Protein AF-A0A0A9XYG2-F1 (afdb_monomer_lite)

pLDDT: mean 78.9, std 15.46, range [46.84, 95.5]

Secondary structure (DSSP, 8-state):
---TTTTT--HHHHHT-HHHHT--GGGGS-GGGSPPP---TT--------------------HHHHHHTT---HHHHHHHHHHHHHHHHHHH-SSS---S-----

Sequence (105 aa):
AGDCGSRGLTPNELLNHSLWWKGPPWLLDSVDLWPDSPVNDHVDLPEIKSSVISFLERADVSIFLQWMSRVSSYLKLLRYVAWIKRLIQNRRNKQNKVTGQLTSK

Foldseek 3Di:
DQCPVVVDDDPVRCVVDCCNVVNDPCVVPDPVSDPDDPPPVPPPPPPPPPPPVVPPPPPVQPPVNVVLVVDPDPVVSVQVVVVVVLVVVCVVPVPDRDDDDDDDD

Radius of gyration: 28.53 Å; chains: 1; bounding box: 52×33×74 Å

Structure (mmCIF, N/CA/C/O backbone):
data_AF-A0A0A9XYG2-F1
#
_entry.id   AF-A0A0A9XYG2-F1
#
loop_
_atom_site.group_PDB
_atom_site.id
_atom_site.type_symbol
_atom_site.label_atom_id
_atom_site.label_alt_id
_atom_site.label_comp_id
_atom_site.label_asym_id
_atom_site.label_entity_id
_atom_site.label_seq_id
_atom_site.pdbx_PDB_ins_code
_atom_site.Cartn_x
_atom_site.Cartn_y
_atom_site.Cartn_z
_atom_site.occupancy
_atom_site.B_iso_or_equiv
_atom_site.auth_seq_id
_atom_site.auth_comp_id
_atom_site.auth_asym_id
_atom_site.auth_atom_id
_atom_site.pdbx_PDB_model_num
ATOM 1 N N . ALA A 1 1 ? 19.516 0.624 -33.757 1.00 56.94 1 ALA A N 1
ATOM 2 C CA . ALA A 1 1 ? 19.801 2.059 -33.553 1.00 56.94 1 ALA A CA 1
ATOM 3 C C . ALA A 1 1 ? 18.482 2.814 -33.408 1.00 56.94 1 ALA A C 1
ATOM 5 O O . ALA A 1 1 ? 17.801 3.021 -34.399 1.00 56.94 1 ALA A O 1
ATOM 6 N N . GLY A 1 2 ? 18.108 3.152 -32.173 1.00 60.06 2 GLY A N 1
ATOM 7 C CA . GLY A 1 2 ? 16.927 3.957 -31.822 1.00 60.06 2 GLY A CA 1
ATOM 8 C C . GLY A 1 2 ? 17.206 4.843 -30.603 1.00 60.06 2 GLY A C 1
ATOM 9 O O . GLY A 1 2 ? 16.301 5.240 -29.893 1.00 60.06 2 GLY A O 1
ATOM 10 N N . ASP A 1 3 ? 18.480 5.118 -30.327 1.00 66.00 3 ASP A N 1
ATOM 11 C CA . ASP A 1 3 ? 18.943 5.698 -29.060 1.00 66.00 3 ASP A CA 1
ATOM 12 C C . ASP A 1 3 ? 18.990 7.239 -29.078 1.00 66.00 3 ASP A C 1
ATOM 14 O O . ASP A 1 3 ? 19.431 7.897 -28.148 1.00 66.00 3 ASP A O 1
ATOM 18 N N . CYS A 1 4 ? 18.562 7.860 -30.173 1.00 70.94 4 CYS A N 1
ATOM 19 C CA . CYS A 1 4 ? 18.609 9.313 -30.307 1.00 70.94 4 CYS A CA 1
ATOM 20 C C . CYS A 1 4 ? 17.536 10.006 -29.447 1.00 70.94 4 CYS A C 1
ATOM 22 O O . CYS A 1 4 ? 17.830 11.010 -28.806 1.00 70.94 4 CYS A O 1
ATOM 24 N N . GLY A 1 5 ? 16.329 9.438 -29.337 1.00 67.75 5 GLY A N 1
ATOM 25 C CA . GLY A 1 5 ? 15.286 9.968 -28.448 1.00 67.75 5 GLY A CA 1
ATOM 26 C C . GLY A 1 5 ? 15.654 9.874 -26.960 1.00 67.75 5 GLY A C 1
ATOM 27 O O . GLY A 1 5 ? 15.439 10.819 -26.207 1.00 67.75 5 GLY A O 1
ATOM 28 N N . SER A 1 6 ? 16.279 8.771 -26.539 1.00 70.94 6 SER A N 1
ATOM 29 C CA . SER A 1 6 ? 16.764 8.559 -25.164 1.00 70.94 6 SER A CA 1
ATOM 30 C C . SER A 1 6 ? 17.977 9.416 -24.800 1.00 70.94 6 SER A C 1
ATOM 32 O O . SER A 1 6 ? 18.211 9.666 -23.620 1.00 70.94 6 SER A O 1
ATOM 34 N N . ARG A 1 7 ? 18.735 9.904 -25.788 1.00 76.75 7 ARG A N 1
ATOM 35 C CA . ARG A 1 7 ? 19.942 10.724 -25.585 1.00 76.75 7 ARG A CA 1
ATOM 36 C C . ARG A 1 7 ? 19.695 12.234 -25.586 1.00 76.75 7 ARG A C 1
ATOM 38 O O . ARG A 1 7 ? 20.651 13.000 -25.650 1.00 76.75 7 ARG A O 1
ATOM 45 N N . GLY A 1 8 ? 18.439 12.662 -25.451 1.00 79.31 8 GLY A N 1
ATOM 46 C CA . GLY A 1 8 ? 18.108 14.058 -25.156 1.00 79.31 8 GLY A CA 1
ATOM 47 C C . GLY A 1 8 ? 17.803 14.932 -26.369 1.00 79.31 8 GLY A C 1
ATOM 48 O O . GLY A 1 8 ? 17.995 16.142 -26.291 1.00 79.31 8 GLY A O 1
ATOM 49 N N . LEU A 1 9 ? 17.305 14.355 -27.468 1.00 84.12 9 LEU A N 1
ATOM 50 C CA . LEU A 1 9 ? 16.720 15.164 -28.539 1.00 84.12 9 LEU A CA 1
ATOM 51 C C . LEU A 1 9 ? 15.531 15.971 -28.012 1.00 84.12 9 LEU A C 1
ATOM 53 O O . LEU A 1 9 ? 14.634 15.433 -27.355 1.00 84.12 9 LEU A O 1
ATOM 57 N N . THR A 1 10 ? 15.494 17.261 -28.341 1.00 85.62 10 THR A N 1
ATOM 58 C CA . THR A 1 10 ? 14.316 18.083 -28.060 1.00 85.62 10 THR A CA 1
ATOM 59 C C . THR A 1 10 ? 13.141 17.648 -28.946 1.00 85.62 10 THR A C 1
ATOM 61 O O . THR A 1 10 ? 13.353 17.086 -30.026 1.00 85.62 10 THR A O 1
ATOM 64 N N . PRO A 1 11 ? 11.881 17.932 -28.559 1.00 81.88 11 PRO A N 1
ATOM 65 C CA . PRO A 1 11 ? 10.720 17.547 -29.363 1.00 81.88 11 PRO A CA 1
ATOM 66 C C . PRO A 1 11 ? 10.789 18.050 -30.809 1.00 81.88 11 PRO A C 1
ATOM 68 O O . PRO A 1 11 ? 10.398 17.341 -31.732 1.00 81.88 11 PRO A O 1
ATOM 71 N N . ASN A 1 12 ? 11.328 19.254 -31.016 1.00 86.25 12 ASN A N 1
ATOM 72 C CA . ASN A 1 12 ? 11.404 19.866 -32.339 1.00 86.25 12 ASN A CA 1
ATOM 73 C C . ASN A 1 12 ? 12.480 19.216 -33.229 1.00 86.25 12 ASN A C 1
ATOM 75 O O . ASN A 1 12 ? 12.300 19.085 -34.438 1.00 86.25 12 ASN A O 1
ATOM 79 N N . GLU A 1 13 ? 13.586 18.767 -32.633 1.00 86.12 13 GLU A N 1
ATOM 80 C CA . GLU A 1 13 ? 14.629 18.013 -33.337 1.00 86.12 13 GLU A CA 1
ATOM 81 C C . GLU A 1 13 ? 14.163 16.590 -33.651 1.00 86.12 13 GLU A C 1
ATOM 83 O O . GLU A 1 13 ? 14.417 16.085 -34.744 1.00 86.12 13 GLU A O 1
ATOM 88 N N . LEU A 1 14 ? 13.415 15.969 -32.733 1.00 85.88 14 LEU A N 1
ATOM 89 C CA . LEU A 1 14 ? 12.873 14.625 -32.909 1.00 85.88 14 LEU A CA 1
ATOM 90 C C . LEU A 1 14 ? 11.911 14.541 -34.099 1.00 85.88 14 LEU A C 1
ATOM 92 O O . LEU A 1 14 ? 11.960 13.572 -34.854 1.00 85.88 14 LEU A O 1
ATOM 96 N N . LEU A 1 15 ? 11.066 15.558 -34.307 1.00 86.12 15 LEU A N 1
ATOM 97 C CA . LEU A 1 15 ? 10.132 15.607 -35.441 1.00 86.12 15 LEU A CA 1
ATOM 98 C C . LEU A 1 15 ? 10.843 15.459 -36.792 1.00 86.12 15 LEU A C 1
ATOM 100 O O . LEU A 1 15 ? 10.325 14.799 -37.688 1.00 86.12 15 LEU A O 1
ATOM 104 N N . ASN A 1 16 ? 12.050 16.012 -36.914 1.00 85.31 16 ASN A N 1
ATOM 105 C CA . ASN A 1 16 ? 12.835 15.978 -38.147 1.00 85.31 16 ASN A CA 1
ATOM 106 C C . ASN A 1 16 ? 13.897 14.862 -38.161 1.00 85.31 16 ASN A C 1
ATOM 108 O O . ASN A 1 16 ? 14.665 14.753 -39.118 1.00 85.31 16 ASN A O 1
ATOM 112 N N . HIS A 1 17 ? 13.954 14.014 -37.128 1.00 86.44 17 HIS A N 1
ATOM 113 C CA . HIS A 1 17 ? 15.015 13.022 -36.982 1.00 86.44 17 HIS A CA 1
ATOM 114 C C . HIS A 1 17 ? 14.713 11.736 -37.764 1.00 86.44 17 HIS A C 1
ATOM 116 O O . HIS A 1 17 ? 14.042 10.818 -37.285 1.00 86.44 17 HIS A O 1
ATOM 122 N N . SER A 1 18 ? 15.243 11.642 -38.985 1.00 83.62 18 SER A N 1
ATOM 123 C CA . SER A 1 18 ? 14.994 10.518 -39.899 1.00 83.62 18 SER A CA 1
ATOM 124 C C . SER A 1 18 ? 15.364 9.158 -39.305 1.00 83.62 18 SER A C 1
ATOM 126 O O . SER A 1 18 ? 14.592 8.221 -39.450 1.00 83.62 18 SER A O 1
ATOM 128 N N . LEU A 1 19 ? 16.480 9.049 -38.579 1.00 84.31 19 LEU A N 1
ATOM 129 C CA . LEU A 1 19 ? 16.914 7.789 -37.964 1.00 84.31 19 LEU A CA 1
ATOM 130 C C . LEU A 1 19 ? 15.925 7.277 -36.902 1.00 84.31 19 LEU A C 1
ATOM 132 O O . LEU A 1 19 ? 15.844 6.076 -36.678 1.00 84.31 19 LEU A O 1
ATOM 136 N N . TRP A 1 20 ? 15.177 8.172 -36.247 1.00 84.94 20 TRP A N 1
ATOM 137 C CA . TRP A 1 20 ? 14.169 7.785 -35.255 1.00 84.94 20 TRP A CA 1
ATOM 138 C C . TRP A 1 20 ? 12.909 7.240 -35.936 1.00 84.94 20 TRP A C 1
ATOM 140 O O . TRP A 1 20 ? 12.395 6.197 -35.547 1.00 84.94 20 TRP A O 1
ATOM 150 N N . TRP A 1 21 ? 12.442 7.920 -36.987 1.00 85.56 21 TRP A N 1
ATOM 151 C CA . TRP A 1 21 ? 11.194 7.566 -37.672 1.00 85.56 21 TRP A CA 1
ATOM 152 C C . TRP A 1 21 ? 11.344 6.485 -38.743 1.00 85.56 21 TRP A C 1
ATOM 154 O O . TRP A 1 21 ? 10.432 5.692 -38.946 1.00 85.56 21 TRP A O 1
ATOM 164 N N . LYS A 1 22 ? 12.471 6.474 -39.456 1.00 84.75 22 LYS A N 1
ATOM 165 C CA . LYS A 1 22 ? 12.752 5.567 -40.580 1.00 84.75 22 LYS A CA 1
ATOM 166 C C . LYS A 1 22 ? 13.765 4.480 -40.230 1.00 84.75 22 LYS A C 1
ATOM 168 O O . LYS A 1 22 ? 13.940 3.554 -41.013 1.00 84.75 22 LYS A O 1
ATOM 173 N N . GLY A 1 23 ? 14.419 4.581 -39.074 1.00 83.88 23 GLY A N 1
ATOM 174 C CA . GLY A 1 23 ? 15.511 3.685 -38.717 1.00 83.88 23 GLY A CA 1
ATOM 175 C C . GLY A 1 23 ? 16.779 3.937 -39.545 1.00 83.88 23 GLY A C 1
ATOM 176 O O . GLY A 1 23 ? 16.858 4.896 -40.321 1.00 83.88 23 GLY A O 1
ATOM 177 N N . PRO A 1 24 ? 17.817 3.109 -39.348 1.00 84.38 24 PRO A N 1
ATOM 178 C CA . PRO A 1 24 ? 19.029 3.170 -40.152 1.00 84.38 24 PRO A CA 1
ATOM 179 C C . PRO A 1 24 ? 18.765 2.704 -41.596 1.00 84.38 24 PRO A C 1
ATOM 181 O O . PRO A 1 24 ? 17.965 1.790 -41.787 1.00 84.38 24 PRO A O 1
ATOM 184 N N . PRO A 1 25 ? 19.452 3.275 -42.60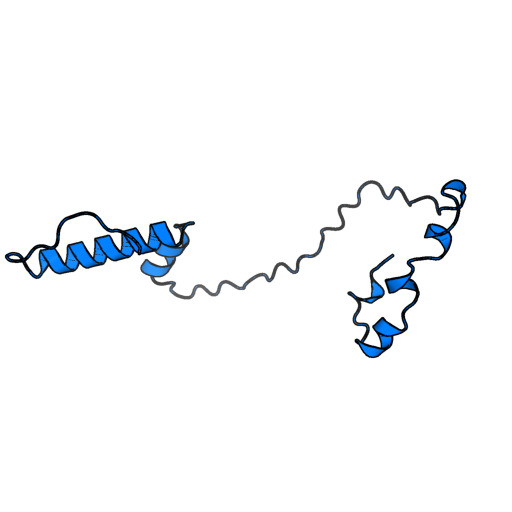7 1.00 83.06 25 PRO A N 1
ATOM 185 C CA . PRO A 1 25 ? 19.191 2.979 -44.019 1.00 83.06 25 PRO A CA 1
ATOM 186 C C . PRO A 1 25 ? 19.232 1.488 -44.373 1.00 83.06 25 PRO A C 1
ATOM 188 O O . PRO A 1 25 ? 18.340 1.017 -45.065 1.00 83.06 25 PRO A O 1
ATOM 191 N N . TRP A 1 26 ? 20.187 0.740 -43.808 1.00 85.50 26 TRP A N 1
ATOM 192 C CA . TRP A 1 26 ? 20.345 -0.697 -44.061 1.00 85.50 26 TRP A CA 1
ATOM 193 C C . TRP A 1 26 ? 19.127 -1.534 -43.652 1.00 85.50 26 TRP A C 1
ATOM 195 O O . TRP A 1 26 ? 18.940 -2.626 -44.170 1.00 85.50 26 TRP A O 1
ATOM 205 N N . LEU A 1 27 ? 18.274 -1.038 -42.747 1.00 82.62 27 LEU A N 1
ATOM 206 C CA . LEU A 1 27 ? 17.059 -1.750 -42.339 1.00 82.62 27 LEU A CA 1
ATOM 207 C C . LEU A 1 27 ? 16.011 -1.785 -43.463 1.00 82.62 27 LEU A C 1
ATOM 209 O O . LEU A 1 27 ? 15.126 -2.636 -43.454 1.00 82.62 27 LEU A O 1
ATOM 213 N N . LEU A 1 28 ? 16.098 -0.845 -44.408 1.00 83.56 28 LEU A N 1
ATOM 214 C CA . LEU A 1 28 ? 15.233 -0.773 -45.584 1.00 83.56 28 LEU A CA 1
ATOM 215 C C . LEU A 1 28 ? 15.776 -1.603 -46.757 1.00 83.56 28 LEU A C 1
ATOM 217 O O . LEU A 1 28 ? 15.039 -1.844 -47.712 1.00 83.56 28 LEU A O 1
ATOM 221 N N . ASP A 1 29 ? 17.036 -2.035 -46.680 1.00 85.75 29 ASP A N 1
ATOM 222 C CA . ASP A 1 29 ? 17.694 -2.861 -47.687 1.00 85.75 29 ASP A CA 1
ATOM 223 C C . ASP A 1 29 ? 17.445 -4.360 -47.433 1.00 85.75 29 ASP A C 1
ATOM 225 O O . ASP A 1 29 ? 16.953 -4.774 -46.376 1.00 85.75 29 ASP A O 1
ATOM 229 N N . SER A 1 30 ? 17.779 -5.200 -48.419 1.00 86.69 30 SER A N 1
ATOM 230 C CA . SER A 1 30 ? 17.697 -6.659 -48.283 1.00 86.69 30 SER A CA 1
ATOM 231 C C . SER A 1 30 ? 18.514 -7.150 -47.088 1.00 86.69 30 SER A C 1
ATOM 233 O O . SER A 1 30 ? 19.596 -6.629 -46.829 1.00 86.69 30 SER A O 1
ATOM 235 N N . VAL A 1 31 ? 18.041 -8.202 -46.415 1.00 84.00 31 VAL A N 1
ATOM 236 C CA . VAL A 1 31 ? 18.697 -8.784 -45.226 1.00 84.00 31 VAL A CA 1
ATOM 237 C C . VAL A 1 31 ? 20.162 -9.158 -45.488 1.00 84.00 31 VAL A C 1
ATOM 239 O O . VAL A 1 31 ? 20.991 -9.023 -44.598 1.00 84.00 31 VAL A O 1
ATOM 242 N N . ASP A 1 32 ? 20.507 -9.526 -46.722 1.00 84.81 32 ASP A N 1
ATOM 243 C CA . ASP A 1 32 ? 21.883 -9.849 -47.132 1.00 84.81 32 ASP A CA 1
ATOM 244 C C . ASP A 1 32 ? 22.850 -8.649 -47.091 1.00 84.81 32 ASP A C 1
ATOM 246 O O . ASP A 1 32 ? 24.065 -8.824 -47.109 1.00 84.81 32 ASP A O 1
ATOM 250 N N . LEU A 1 33 ? 22.318 -7.423 -47.062 1.00 83.81 33 LEU A N 1
ATOM 251 C CA . LEU A 1 33 ? 23.075 -6.171 -46.950 1.00 83.81 33 LEU A CA 1
ATOM 252 C C . LEU A 1 33 ? 23.096 -5.637 -45.516 1.00 83.81 33 LEU A C 1
ATOM 254 O O . LEU A 1 33 ? 23.636 -4.556 -45.263 1.00 83.81 33 LEU A O 1
ATOM 258 N N . TRP A 1 34 ? 22.482 -6.353 -44.573 1.00 88.38 34 TRP A N 1
ATOM 259 C CA . TRP A 1 34 ? 22.505 -5.935 -43.185 1.00 88.38 34 TRP A CA 1
ATOM 260 C C . TRP A 1 34 ? 23.925 -6.074 -42.642 1.00 88.38 34 TRP A C 1
ATOM 262 O O . TRP A 1 34 ? 24.624 -7.033 -42.969 1.00 88.38 34 TRP A O 1
ATOM 272 N N . PRO A 1 35 ? 24.375 -5.121 -41.813 1.00 82.56 35 PRO A N 1
ATOM 273 C CA . PRO A 1 35 ? 25.656 -5.268 -41.153 1.00 82.56 35 PRO A CA 1
ATOM 274 C C . PRO A 1 35 ? 25.621 -6.527 -40.286 1.00 82.56 35 PRO A C 1
ATOM 276 O O . PRO A 1 35 ? 24.646 -6.747 -39.561 1.00 82.56 35 PRO A O 1
ATOM 279 N N . ASP A 1 36 ? 26.696 -7.315 -40.329 1.00 78.94 36 ASP A N 1
ATOM 280 C CA . ASP A 1 36 ? 26.890 -8.407 -39.384 1.00 78.94 36 ASP A CA 1
ATOM 281 C C . ASP A 1 36 ? 26.728 -7.838 -37.977 1.00 78.94 36 ASP A C 1
ATOM 283 O O . ASP A 1 36 ? 27.436 -6.903 -37.578 1.00 78.94 36 ASP A O 1
ATOM 287 N N . SER A 1 37 ? 25.757 -8.360 -37.222 1.00 68.12 37 SER A N 1
ATOM 288 C CA . SER A 1 37 ? 25.674 -8.015 -35.810 1.00 68.12 37 SER A CA 1
ATOM 289 C C . SER A 1 37 ? 27.022 -8.393 -35.216 1.00 68.12 37 SER A C 1
ATOM 291 O O . SER A 1 37 ? 27.430 -9.545 -35.391 1.00 68.12 37 SER A O 1
ATOM 293 N N . PRO A 1 38 ? 27.717 -7.498 -34.492 1.00 61.38 38 PRO A N 1
ATOM 294 C CA . PRO A 1 38 ? 28.749 -7.982 -33.610 1.00 61.38 38 PRO A CA 1
ATOM 295 C C . PRO A 1 38 ? 28.020 -8.945 -32.678 1.00 61.38 38 PRO A C 1
ATOM 297 O O . PRO A 1 38 ? 27.186 -8.536 -31.866 1.00 61.38 38 PRO A O 1
ATOM 300 N N . VAL A 1 39 ? 28.255 -10.243 -32.856 1.00 52.91 39 VAL A N 1
ATOM 301 C CA . VAL A 1 39 ? 28.000 -11.239 -31.825 1.00 52.91 39 VAL A CA 1
ATOM 302 C C . VAL A 1 39 ? 29.025 -10.903 -30.755 1.00 52.91 39 VAL A C 1
ATOM 304 O O . VAL A 1 39 ? 30.095 -11.487 -30.664 1.00 52.91 39 VAL A O 1
ATOM 307 N N . ASN A 1 40 ? 28.758 -9.821 -30.033 1.00 53.19 40 ASN A N 1
ATOM 308 C CA . ASN A 1 40 ? 29.437 -9.531 -28.803 1.00 53.19 40 ASN A CA 1
ATOM 309 C C . ASN A 1 40 ? 28.813 -10.544 -27.856 1.00 53.19 40 ASN A C 1
ATOM 311 O O . ASN A 1 40 ? 27.691 -10.313 -27.402 1.00 53.19 40 ASN A O 1
ATOM 315 N N . ASP A 1 41 ? 29.468 -11.707 -27.730 1.00 49.22 41 ASP A N 1
ATOM 316 C CA . ASP A 1 41 ? 29.174 -12.764 -26.761 1.00 49.22 41 ASP A CA 1
ATOM 317 C C . ASP A 1 41 ? 28.550 -12.123 -25.547 1.00 49.22 41 ASP A C 1
ATOM 319 O O . ASP A 1 41 ? 29.287 -11.428 -24.857 1.00 49.22 41 ASP A O 1
ATOM 323 N N . HIS A 1 42 ? 27.224 -12.261 -25.396 1.00 53.91 42 HIS A N 1
ATOM 324 C CA . HIS A 1 42 ? 26.385 -11.619 -24.386 1.00 53.91 42 HIS A CA 1
ATOM 325 C C . HIS A 1 42 ? 27.207 -10.861 -23.346 1.00 53.91 42 HIS A C 1
ATOM 327 O O . HIS A 1 42 ? 27.423 -11.341 -22.233 1.00 53.91 42 HIS A O 1
ATOM 333 N N . VAL A 1 43 ? 27.716 -9.677 -23.714 1.00 53.19 43 VAL A N 1
ATOM 334 C CA . VAL A 1 43 ? 28.171 -8.757 -22.696 1.00 53.19 43 VAL A CA 1
ATOM 335 C C . VAL A 1 43 ? 26.832 -8.330 -22.175 1.00 53.19 43 VAL A C 1
ATOM 337 O O . VAL A 1 43 ? 26.155 -7.510 -22.800 1.00 53.19 43 VAL A O 1
ATOM 340 N N . ASP A 1 44 ? 26.412 -9.010 -21.110 1.00 55.00 44 ASP A N 1
ATOM 341 C CA . ASP A 1 44 ? 25.428 -8.546 -20.163 1.00 55.00 44 ASP A CA 1
ATOM 342 C C . ASP A 1 44 ? 25.946 -7.181 -19.723 1.00 55.00 44 ASP A C 1
ATOM 344 O O . ASP A 1 44 ? 26.573 -7.026 -18.681 1.00 55.00 44 ASP A O 1
ATOM 348 N N . LEU A 1 45 ? 25.775 -6.183 -20.592 1.00 57.78 45 LEU A N 1
ATOM 349 C CA . LEU A 1 45 ? 25.786 -4.791 -20.250 1.00 57.78 45 LEU A CA 1
ATOM 350 C C . LEU A 1 45 ? 24.689 -4.770 -19.207 1.00 57.78 45 LEU A C 1
ATOM 352 O O . LEU A 1 45 ? 23.528 -4.983 -19.579 1.00 57.78 45 LEU A O 1
ATOM 356 N N . PR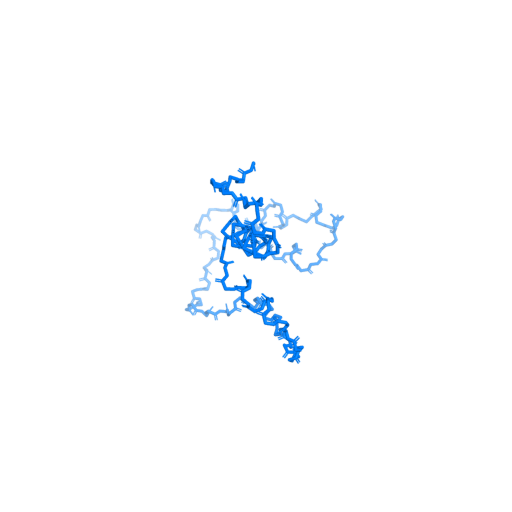O A 1 46 ? 25.029 -4.632 -17.912 1.00 58.25 46 PRO A N 1
ATOM 357 C CA . PRO A 1 46 ? 23.988 -4.458 -16.938 1.00 58.25 46 PRO A CA 1
ATOM 358 C C . PRO A 1 46 ? 23.267 -3.228 -17.454 1.00 58.25 46 PRO A C 1
ATOM 360 O O . PRO A 1 46 ? 23.875 -2.166 -17.600 1.00 58.25 46 PRO A O 1
ATOM 363 N N . GLU A 1 47 ? 22.011 -3.395 -17.858 1.00 54.38 47 GLU A N 1
ATOM 364 C CA . GLU A 1 47 ? 21.122 -2.273 -18.048 1.00 54.38 47 GLU A CA 1
ATOM 365 C C . GLU A 1 47 ? 21.266 -1.522 -16.729 1.00 54.38 47 GLU A C 1
ATOM 367 O O . GLU A 1 47 ? 20.827 -2.019 -15.686 1.00 54.38 47 GLU A O 1
ATOM 372 N N . ILE A 1 48 ? 22.022 -0.415 -16.731 1.00 56.81 48 ILE A N 1
ATOM 373 C CA . ILE A 1 48 ? 22.177 0.433 -15.561 1.00 56.81 48 ILE A CA 1
ATOM 374 C C . ILE A 1 48 ? 20.818 1.110 -15.457 1.00 56.81 48 ILE A C 1
ATOM 376 O O . ILE A 1 48 ? 20.637 2.283 -15.765 1.00 56.81 48 ILE A O 1
ATOM 380 N N . LYS A 1 49 ? 19.823 0.342 -15.007 1.00 53.94 49 LYS A N 1
ATOM 381 C CA . LYS A 1 49 ? 18.823 0.848 -14.099 1.00 53.94 49 LYS A CA 1
ATOM 382 C C . LYS A 1 49 ? 19.685 1.539 -13.077 1.00 53.94 49 LYS A C 1
ATOM 384 O O . LYS A 1 49 ? 20.503 0.878 -12.435 1.00 53.94 49 LYS A O 1
ATOM 389 N N . SER A 1 50 ? 19.602 2.863 -13.018 1.00 48.69 50 SER A N 1
ATOM 390 C CA . SER A 1 50 ? 20.082 3.561 -11.850 1.00 48.69 50 SER A CA 1
ATOM 391 C C . SER A 1 50 ? 19.427 2.820 -10.697 1.00 48.69 50 SER A C 1
ATOM 393 O O . SER A 1 50 ? 18.225 2.924 -10.449 1.00 48.69 50 SER A O 1
ATOM 395 N N . SER A 1 51 ? 20.200 1.964 -10.033 1.00 50.19 51 SER A N 1
ATOM 396 C CA . SER A 1 51 ? 19.915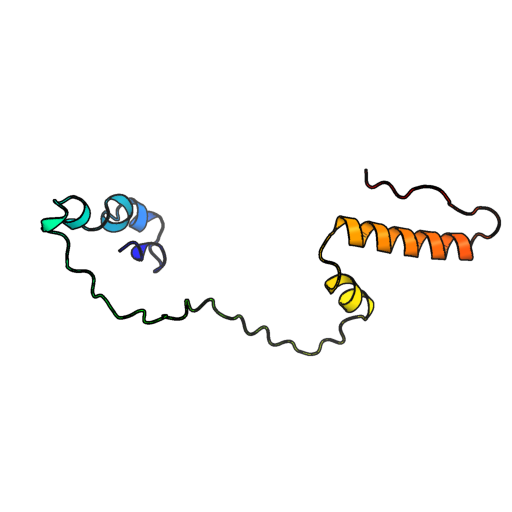 1.653 -8.666 1.00 50.19 51 SER A CA 1
ATOM 397 C C . SER A 1 51 ? 20.049 3.028 -8.051 1.00 50.19 51 SER A C 1
ATOM 399 O O . SER A 1 51 ? 21.137 3.538 -7.794 1.00 50.19 51 SER A O 1
ATOM 401 N N . VAL A 1 52 ? 18.913 3.711 -7.936 1.00 47.50 52 VAL A N 1
ATOM 402 C CA . VAL A 1 52 ? 18.746 4.682 -6.887 1.00 47.50 52 VAL A CA 1
ATOM 403 C C . VAL A 1 52 ? 19.041 3.832 -5.668 1.00 47.50 52 VAL A C 1
ATOM 405 O O . VAL A 1 52 ? 18.205 3.057 -5.203 1.00 47.50 52 VAL A O 1
ATOM 408 N N . ILE A 1 53 ? 20.308 3.849 -5.257 1.00 49.44 53 ILE A N 1
ATOM 409 C CA . ILE A 1 53 ? 20.729 3.401 -3.954 1.00 49.44 53 ILE A CA 1
ATOM 410 C C . ILE A 1 53 ? 20.049 4.435 -3.080 1.00 49.44 53 ILE A C 1
ATOM 412 O O . ILE A 1 53 ? 20.590 5.503 -2.805 1.00 49.44 53 ILE A O 1
ATOM 416 N N . SER A 1 54 ? 18.778 4.173 -2.780 1.00 52.72 54 SER A N 1
ATOM 417 C CA . SER A 1 54 ? 18.030 4.892 -1.782 1.00 52.72 54 SER A CA 1
ATOM 418 C C . SER A 1 54 ? 18.874 4.719 -0.543 1.00 52.72 54 SER A C 1
ATOM 420 O O . SER A 1 54 ? 18.955 3.618 0.006 1.00 52.72 54 SER A O 1
ATOM 422 N N . PHE A 1 55 ? 19.596 5.771 -0.175 1.00 46.84 55 PHE A N 1
ATOM 423 C CA . PHE A 1 55 ? 20.265 5.829 1.101 1.00 46.84 55 PHE A CA 1
ATOM 424 C C . PHE A 1 55 ? 19.132 5.732 2.117 1.00 46.84 55 PHE A C 1
ATOM 426 O O . PHE A 1 55 ? 18.414 6.700 2.360 1.00 46.84 55 PHE A O 1
ATOM 433 N N . LEU A 1 56 ? 18.873 4.516 2.602 1.00 55.16 56 LEU A N 1
ATOM 434 C CA . LEU A 1 56 ? 17.939 4.297 3.684 1.00 55.16 56 LEU A CA 1
ATOM 435 C C . LEU A 1 56 ? 18.671 4.802 4.919 1.00 55.16 56 LEU A C 1
ATOM 437 O O . LEU A 1 56 ? 19.278 4.037 5.668 1.00 55.16 56 LEU A O 1
ATOM 441 N N . GLU A 1 57 ? 18.650 6.119 5.104 1.00 56.50 57 GLU A N 1
ATOM 442 C CA . GLU A 1 57 ? 18.763 6.671 6.437 1.00 56.50 57 GLU A CA 1
ATOM 443 C C . GLU A 1 57 ? 17.775 5.855 7.278 1.00 56.50 57 GLU A C 1
ATOM 445 O O . GLU A 1 57 ? 16.623 5.667 6.864 1.00 56.50 57 GLU A O 1
ATOM 450 N N . ARG A 1 58 ? 18.229 5.255 8.388 1.00 58.06 58 ARG A N 1
ATOM 451 C CA . ARG A 1 58 ? 17.312 4.630 9.347 1.00 58.06 58 ARG A CA 1
ATOM 452 C C . ARG A 1 58 ? 16.488 5.754 9.960 1.00 58.06 58 ARG A C 1
ATOM 454 O O . ARG A 1 58 ? 16.709 6.149 11.097 1.00 58.06 58 ARG A O 1
ATOM 461 N N . ALA A 1 59 ? 15.531 6.270 9.198 1.00 65.12 59 ALA A N 1
ATOM 462 C CA . ALA A 1 59 ? 14.352 6.857 9.767 1.00 65.12 59 ALA A CA 1
ATOM 463 C C . ALA A 1 59 ? 13.802 5.792 10.711 1.00 65.12 59 ALA A C 1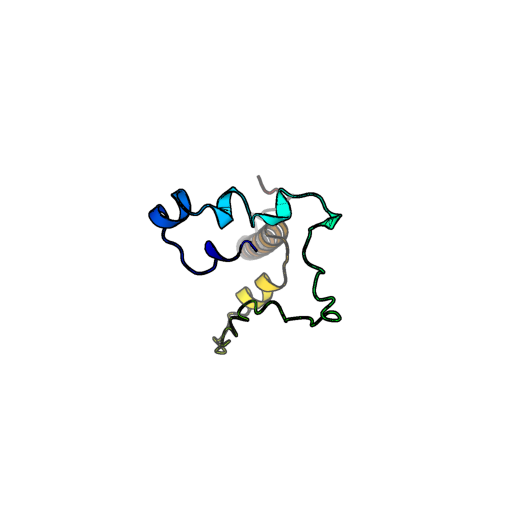
ATOM 465 O O . ALA A 1 59 ? 13.748 4.611 10.349 1.00 65.12 59 ALA A O 1
ATOM 466 N N . ASP A 1 60 ? 13.450 6.190 11.925 1.00 73.88 60 ASP A N 1
ATOM 467 C CA . ASP A 1 60 ? 12.707 5.340 12.842 1.00 73.88 60 ASP A CA 1
ATOM 468 C C . ASP A 1 60 ? 11.350 5.050 12.182 1.00 73.88 60 ASP A C 1
ATOM 470 O O . ASP A 1 60 ? 10.358 5.766 12.347 1.00 73.88 60 ASP A O 1
ATOM 474 N N . VAL A 1 61 ? 11.327 4.056 11.289 1.00 75.44 61 VAL A N 1
ATOM 475 C CA . VAL A 1 61 ? 10.141 3.722 10.518 1.00 75.44 61 VAL A CA 1
ATOM 476 C C . VAL A 1 61 ? 9.167 3.152 11.522 1.00 75.44 61 VAL A C 1
ATOM 478 O O . VAL A 1 61 ? 9.419 2.093 12.101 1.00 75.44 61 VAL A O 1
ATOM 481 N N . SER A 1 62 ? 8.048 3.853 11.710 1.00 87.81 62 SER A N 1
ATOM 482 C CA . SER A 1 62 ? 6.959 3.400 12.568 1.00 87.81 62 SER A CA 1
ATOM 483 C C . SER A 1 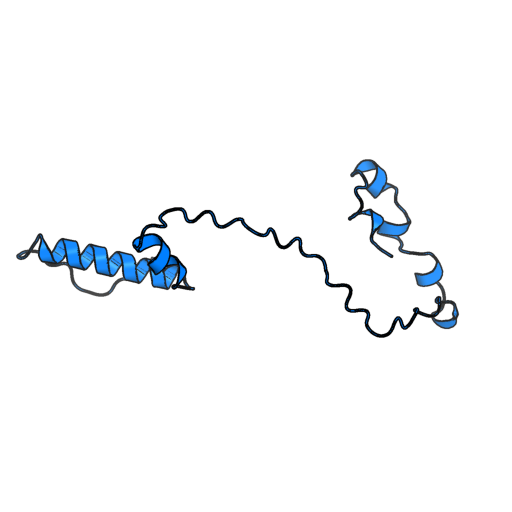62 ? 6.711 1.908 12.363 1.00 87.81 62 SER A C 1
ATOM 485 O O . SER A 1 62 ? 6.558 1.443 11.230 1.00 87.81 62 SER A O 1
ATOM 487 N N . ILE A 1 63 ? 6.623 1.154 13.460 1.00 90.00 63 ILE A N 1
ATOM 488 C CA . ILE A 1 63 ? 6.330 -0.284 13.419 1.00 90.00 63 ILE A CA 1
ATOM 489 C C . ILE A 1 63 ? 5.057 -0.589 12.615 1.00 90.00 63 ILE A C 1
ATOM 491 O O . ILE A 1 63 ? 4.944 -1.634 11.977 1.00 90.00 63 ILE A O 1
ATOM 495 N N . PHE A 1 64 ? 4.119 0.364 12.579 1.00 89.25 64 PHE A N 1
ATOM 496 C CA . PHE A 1 64 ? 2.917 0.275 11.764 1.00 89.25 64 PHE A CA 1
ATOM 497 C C . PHE A 1 64 ? 3.237 0.300 10.263 1.00 89.25 64 PHE A C 1
ATOM 499 O O . PHE A 1 64 ? 2.743 -0.547 9.525 1.00 89.25 64 PHE A O 1
ATOM 506 N N . LEU A 1 65 ? 4.108 1.208 9.812 1.00 89.88 65 LEU A N 1
ATOM 507 C CA . LEU A 1 65 ? 4.558 1.275 8.416 1.00 89.88 65 LEU A CA 1
ATOM 508 C C . LEU A 1 65 ? 5.343 0.017 8.017 1.00 89.88 65 LEU A C 1
ATOM 510 O O . LEU A 1 65 ? 5.105 -0.525 6.939 1.00 89.88 65 LEU A O 1
ATOM 514 N N . GLN A 1 66 ? 6.207 -0.492 8.903 1.00 91.75 66 GLN A N 1
ATOM 515 C CA . GLN A 1 66 ? 6.934 -1.748 8.674 1.00 91.75 66 GLN A CA 1
ATOM 516 C C . GLN A 1 66 ? 5.995 -2.952 8.542 1.00 91.75 66 GLN A C 1
ATOM 518 O O . GLN A 1 66 ? 6.251 -3.865 7.766 1.00 91.75 66 GLN A O 1
ATOM 523 N N . TRP A 1 67 ? 4.899 -2.986 9.299 1.00 92.38 67 TRP A N 1
ATOM 524 C CA . TRP A 1 67 ? 3.898 -4.038 9.153 1.00 92.38 67 TRP A CA 1
ATOM 525 C C . TRP A 1 67 ? 3.128 -3.910 7.832 1.00 92.38 67 TRP A C 1
ATOM 527 O O . TRP A 1 67 ? 2.946 -4.908 7.133 1.00 92.38 67 TRP A O 1
ATOM 537 N N . MET A 1 68 ? 2.714 -2.693 7.461 1.00 94.00 68 MET A N 1
ATOM 538 C CA . MET A 1 68 ? 1.965 -2.457 6.223 1.00 94.00 68 MET A CA 1
ATOM 539 C C . MET A 1 68 ? 2.767 -2.822 4.973 1.00 94.00 68 MET A C 1
ATOM 541 O O . MET A 1 68 ? 2.198 -3.394 4.045 1.00 94.00 68 MET A O 1
ATOM 545 N N . SER A 1 69 ? 4.078 -2.559 4.959 1.00 93.00 69 SER A N 1
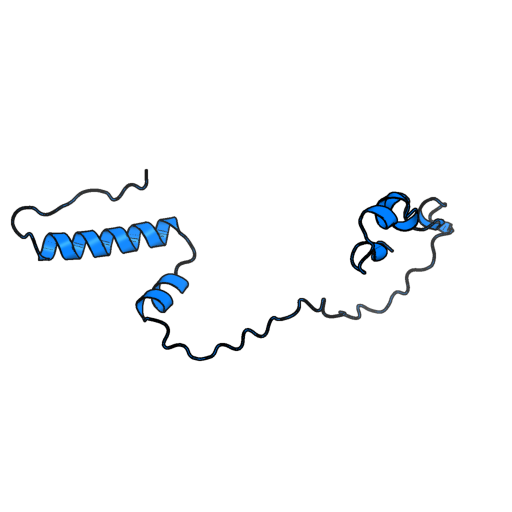ATOM 546 C CA . SER A 1 69 ? 4.944 -2.872 3.812 1.00 93.00 69 SER A CA 1
ATOM 547 C C . SER A 1 69 ? 5.053 -4.373 3.515 1.00 93.00 69 SER A C 1
ATOM 549 O O . SER A 1 69 ? 5.372 -4.756 2.393 1.00 93.00 69 SER A O 1
ATOM 551 N N . ARG A 1 70 ? 4.730 -5.245 4.480 1.00 94.31 70 ARG A N 1
ATOM 552 C CA . ARG A 1 70 ? 4.722 -6.711 4.306 1.00 94.31 70 ARG A CA 1
ATOM 553 C C . ARG A 1 70 ? 3.451 -7.231 3.627 1.00 94.31 70 ARG A C 1
ATOM 555 O O . ARG A 1 70 ? 3.340 -8.431 3.376 1.00 94.31 70 ARG A O 1
ATOM 562 N N . VAL A 1 71 ? 2.469 -6.366 3.357 1.00 95.25 71 VAL A N 1
ATOM 563 C CA . VAL A 1 71 ? 1.190 -6.736 2.741 1.00 95.25 71 VAL A CA 1
ATOM 564 C C . VAL A 1 71 ? 1.173 -6.304 1.276 1.00 95.25 71 VAL A C 1
ATOM 566 O O . VAL A 1 71 ? 1.077 -5.125 0.964 1.00 95.25 71 VAL A O 1
ATOM 569 N N . SER A 1 72 ? 1.189 -7.276 0.365 1.00 94.38 72 SER A N 1
ATOM 570 C CA . SER A 1 72 ? 1.274 -7.040 -1.086 1.00 94.38 72 SER A CA 1
ATOM 571 C C . SER A 1 72 ? -0.043 -6.651 -1.773 1.00 94.38 72 SER A C 1
ATOM 573 O O . SER A 1 72 ? -0.054 -6.372 -2.966 1.00 94.38 72 SER A O 1
ATOM 575 N N . SER A 1 73 ? -1.170 -6.641 -1.056 1.00 95.00 73 SER A N 1
ATOM 576 C CA . SER A 1 73 ? -2.484 -6.301 -1.614 1.00 95.00 73 SER A CA 1
ATOM 577 C C . SER A 1 73 ? -3.135 -5.187 -0.809 1.00 95.00 73 SER A C 1
ATOM 579 O O . SER A 1 73 ? -3.406 -5.345 0.384 1.00 95.00 73 SER A O 1
ATOM 581 N N . TYR A 1 74 ? -3.462 -4.087 -1.488 1.00 92.94 74 TYR A N 1
ATOM 582 C CA . TYR A 1 74 ? -4.154 -2.951 -0.884 1.00 92.94 74 TYR A CA 1
ATOM 583 C C . TYR A 1 74 ? -5.485 -3.358 -0.234 1.00 92.94 74 TYR A C 1
ATOM 585 O O . TYR A 1 74 ? -5.744 -3.021 0.919 1.00 92.94 74 TYR A O 1
ATOM 593 N N . LEU A 1 75 ? -6.302 -4.167 -0.920 1.00 94.38 75 LEU A N 1
ATOM 594 C CA . LEU A 1 75 ? -7.579 -4.644 -0.375 1.00 94.38 75 LEU A CA 1
ATOM 595 C C . LEU A 1 75 ? -7.388 -5.528 0.866 1.00 94.38 75 LEU A C 1
ATOM 597 O O . LEU A 1 75 ? -8.182 -5.468 1.807 1.00 94.38 75 LEU A O 1
ATOM 601 N N . LYS A 1 76 ? -6.322 -6.335 0.899 1.00 93.00 76 LYS A N 1
ATOM 602 C CA . LYS A 1 76 ? -5.964 -7.148 2.070 1.00 93.00 76 LYS A CA 1
ATOM 603 C C . LYS A 1 76 ? -5.563 -6.262 3.251 1.00 93.00 76 LYS A C 1
ATOM 605 O O . LYS A 1 76 ? -6.057 -6.473 4.358 1.00 93.00 76 LYS A O 1
ATOM 610 N N . LEU A 1 77 ? -4.744 -5.240 3.003 1.00 95.50 77 LEU A N 1
ATOM 611 C CA . LEU A 1 77 ? -4.351 -4.255 4.009 1.00 95.50 77 LEU A CA 1
ATOM 612 C C . LEU A 1 77 ? -5.567 -3.502 4.566 1.00 95.50 77 LEU A C 1
ATOM 614 O O . LEU A 1 77 ? -5.729 -3.406 5.783 1.00 95.50 77 LEU A O 1
ATOM 618 N N . LEU A 1 78 ? -6.463 -3.040 3.691 1.00 94.50 78 LEU A N 1
ATOM 619 C CA . LEU A 1 78 ? -7.689 -2.342 4.075 1.00 94.50 78 LEU A CA 1
ATOM 620 C C . LEU A 1 78 ? -8.552 -3.194 5.017 1.00 94.50 78 LEU A C 1
ATOM 622 O O . LEU A 1 78 ? -9.013 -2.702 6.049 1.00 94.50 78 LEU A O 1
ATOM 626 N N . ARG A 1 79 ? -8.716 -4.491 4.716 1.00 93.50 79 ARG A N 1
ATOM 627 C CA . ARG A 1 79 ? -9.434 -5.433 5.592 1.00 93.50 79 ARG A CA 1
ATOM 628 C C . ARG A 1 79 ? -8.766 -5.571 6.958 1.00 93.50 79 ARG A C 1
ATOM 630 O O . ARG A 1 79 ? -9.469 -5.560 7.965 1.00 93.50 79 ARG A O 1
ATOM 637 N N . TYR A 1 80 ? -7.438 -5.675 7.021 1.00 94.69 80 TYR A N 1
ATOM 638 C CA . TYR A 1 80 ? -6.722 -5.753 8.298 1.00 94.69 80 TYR A CA 1
ATOM 639 C C . TYR A 1 80 ? -6.907 -4.496 9.148 1.00 94.69 80 TYR A C 1
ATOM 641 O O . TYR A 1 80 ? -7.257 -4.599 10.323 1.00 94.69 80 TYR A O 1
ATOM 649 N N . VAL A 1 81 ? -6.755 -3.311 8.556 1.00 94.56 81 VAL A N 1
ATOM 650 C CA . VAL A 1 81 ? -6.972 -2.040 9.264 1.00 94.56 81 VAL A CA 1
ATOM 651 C C . VAL A 1 81 ? -8.421 -1.920 9.744 1.00 94.56 81 VAL A C 1
ATOM 653 O O . VAL A 1 81 ? -8.662 -1.505 10.879 1.00 94.56 81 VAL A O 1
ATOM 656 N N . ALA A 1 82 ? -9.394 -2.335 8.931 1.00 94.25 82 ALA A N 1
ATOM 657 C CA . ALA A 1 82 ? -10.802 -2.344 9.317 1.00 94.25 82 ALA A CA 1
ATOM 658 C C . ALA A 1 82 ? -11.083 -3.295 10.496 1.00 94.25 82 ALA A C 1
ATOM 660 O O . ALA A 1 82 ? -11.812 -2.924 11.419 1.00 94.25 82 ALA A O 1
ATOM 661 N N . TRP A 1 83 ? -10.460 -4.479 10.523 1.00 93.94 83 TRP A N 1
ATOM 662 C CA . TRP A 1 83 ? -10.530 -5.393 11.667 1.00 93.94 83 TRP A CA 1
ATOM 663 C C . TRP A 1 83 ? -9.925 -4.789 12.933 1.00 93.94 83 TRP A C 1
ATOM 665 O O . TRP A 1 83 ? -10.559 -4.847 13.985 1.00 93.94 83 TRP A O 1
ATOM 675 N N . ILE A 1 84 ? -8.746 -4.166 12.838 1.00 94.88 84 ILE A N 1
ATOM 676 C CA . ILE A 1 84 ? -8.097 -3.491 13.973 1.00 94.88 84 ILE A CA 1
ATOM 677 C C . ILE A 1 84 ? -9.006 -2.381 14.517 1.00 94.88 84 ILE A C 1
ATOM 679 O O . ILE A 1 84 ? -9.271 -2.331 15.719 1.00 94.88 84 ILE A O 1
ATOM 683 N N . LYS A 1 85 ? -9.562 -1.534 13.640 1.00 93.44 85 LYS A N 1
ATOM 684 C CA . LYS A 1 85 ? -10.517 -0.487 14.036 1.00 93.44 85 LYS A CA 1
ATOM 685 C C . LYS A 1 85 ? -11.757 -1.067 14.718 1.00 93.44 85 LYS A C 1
ATOM 687 O O . LYS A 1 85 ? -12.147 -0.582 15.780 1.00 93.44 85 LYS A O 1
ATOM 692 N N . ARG A 1 86 ? -12.358 -2.120 14.153 1.00 94.19 86 ARG A N 1
ATOM 693 C CA . ARG A 1 86 ? -13.528 -2.794 14.737 1.00 94.19 86 ARG A CA 1
ATOM 694 C C . ARG A 1 86 ? -13.209 -3.400 16.103 1.00 94.19 86 ARG A C 1
ATOM 696 O O . ARG A 1 86 ? -14.018 -3.282 17.019 1.00 94.19 86 ARG A O 1
ATOM 703 N N . LEU A 1 87 ? -12.038 -4.016 16.261 1.00 94.56 87 LEU A N 1
ATOM 704 C CA . LEU A 1 87 ? -11.593 -4.569 17.538 1.00 94.56 87 LEU A CA 1
ATOM 705 C C . LEU A 1 87 ? -11.508 -3.469 18.600 1.00 94.56 87 LEU A C 1
ATOM 707 O O . LEU A 1 87 ? -12.104 -3.611 19.665 1.00 94.56 87 LEU A O 1
ATOM 711 N N . ILE A 1 88 ? -10.827 -2.360 18.299 1.00 95.19 88 ILE A N 1
ATOM 712 C CA . ILE A 1 88 ? -10.703 -1.214 19.211 1.00 95.19 88 ILE A CA 1
ATOM 713 C C . ILE A 1 88 ? -12.090 -0.690 19.601 1.00 95.19 88 ILE A C 1
ATOM 715 O O . ILE A 1 88 ? -12.368 -0.506 20.787 1.00 95.19 88 ILE A O 1
ATOM 719 N N . GLN A 1 89 ? -12.981 -0.516 18.622 1.00 94.44 89 GLN A N 1
ATOM 720 C CA . GLN A 1 89 ? -14.352 -0.063 18.851 1.00 94.44 89 GLN A CA 1
ATOM 721 C C . GLN A 1 89 ? -15.126 -1.012 19.773 1.00 94.44 89 GLN A C 1
ATOM 723 O O . GLN A 1 89 ? -15.707 -0.569 20.758 1.00 94.44 89 GLN A O 1
ATOM 728 N N . ASN A 1 90 ? -15.097 -2.318 19.506 1.00 95.44 90 ASN A N 1
ATOM 729 C CA . ASN A 1 90 ? -15.823 -3.316 20.297 1.00 95.44 90 ASN A CA 1
ATOM 730 C C . ASN A 1 90 ? -15.257 -3.479 21.712 1.00 95.44 90 ASN A C 1
ATOM 732 O O . ASN A 1 90 ? -15.981 -3.867 22.630 1.00 95.44 90 ASN A O 1
ATOM 736 N N . ARG A 1 91 ? -13.960 -3.206 21.901 1.00 95.06 91 ARG A N 1
ATOM 737 C CA . ARG A 1 91 ? -13.326 -3.195 23.226 1.00 95.06 91 ARG A CA 1
ATOM 738 C C . ARG A 1 91 ? -13.740 -1.967 24.034 1.00 95.06 91 ARG A C 1
ATOM 740 O O . ARG A 1 91 ? -13.912 -2.097 25.242 1.00 95.06 91 ARG A O 1
ATOM 747 N N . ARG A 1 92 ? -13.934 -0.817 23.378 1.00 94.69 92 ARG A N 1
ATOM 748 C CA . ARG A 1 92 ? -14.433 0.422 23.997 1.00 94.69 92 ARG A CA 1
ATOM 749 C C . ARG A 1 92 ? -15.939 0.361 24.285 1.00 94.69 92 ARG A C 1
ATOM 751 O O . ARG A 1 92 ? -16.356 0.708 25.381 1.00 94.69 92 ARG A O 1
ATOM 758 N N . ASN A 1 93 ? -16.737 -0.163 23.354 1.00 91.38 93 ASN A N 1
ATOM 759 C CA . ASN A 1 93 ? -18.198 -0.234 23.442 1.00 91.38 93 ASN A CA 1
ATOM 760 C C . ASN A 1 93 ? -18.685 -1.672 23.656 1.00 91.38 93 ASN A C 1
ATOM 762 O O . ASN A 1 93 ? -19.125 -2.348 22.727 1.00 91.38 93 ASN A O 1
ATOM 766 N N . LYS A 1 94 ? -18.632 -2.141 24.911 1.00 84.56 94 LYS A N 1
ATOM 767 C CA . LYS A 1 94 ? -19.009 -3.522 25.272 1.00 84.56 94 LYS A CA 1
ATOM 768 C C . LYS A 1 94 ? -20.475 -3.865 24.981 1.00 84.56 94 LYS A C 1
ATOM 770 O O . LYS A 1 94 ? -20.750 -5.032 24.712 1.00 84.56 94 LYS A O 1
ATOM 775 N N . GLN A 1 95 ? -21.375 -2.881 25.035 1.00 87.06 95 GLN A N 1
ATOM 776 C CA . GLN A 1 95 ? -22.814 -3.085 24.830 1.00 87.06 95 GLN A CA 1
ATOM 777 C C . GLN A 1 95 ? -23.230 -3.056 23.351 1.00 87.06 95 GLN A C 1
ATOM 779 O O . GLN A 1 95 ? -24.136 -3.781 22.966 1.00 87.06 95 GLN A O 1
ATOM 784 N N . ASN A 1 96 ? -22.526 -2.296 22.506 1.00 88.38 96 ASN A N 1
ATOM 785 C CA . ASN A 1 96 ? -22.853 -2.124 21.086 1.00 88.38 96 ASN A CA 1
ATOM 786 C C . ASN A 1 96 ? -21.691 -2.599 20.207 1.00 88.38 96 ASN A C 1
ATOM 788 O O . ASN A 1 96 ? -20.958 -1.800 19.619 1.00 88.38 96 ASN A O 1
ATOM 792 N N . LYS A 1 97 ? -21.489 -3.921 20.156 1.00 90.00 97 LYS A N 1
ATOM 793 C CA . LYS A 1 97 ? -20.420 -4.531 19.356 1.00 90.00 97 LYS A CA 1
ATOM 794 C C . LYS A 1 97 ? -20.812 -4.589 17.882 1.00 90.00 97 LYS A C 1
ATOM 796 O O . LYS A 1 97 ? -21.830 -5.166 17.519 1.00 90.00 97 LYS A O 1
ATOM 801 N N . VAL A 1 98 ? -19.940 -4.076 17.024 1.00 88.56 98 VAL A N 1
ATOM 802 C CA . VAL A 1 98 ? -20.050 -4.198 15.571 1.00 88.56 98 VAL A CA 1
ATOM 803 C C . VAL A 1 98 ? -19.585 -5.594 15.153 1.00 88.56 98 VAL A C 1
ATOM 805 O O . VAL A 1 98 ? -18.448 -5.987 15.427 1.00 88.56 98 VAL A O 1
ATOM 808 N N . THR A 1 99 ? -20.453 -6.345 14.480 1.00 87.94 99 THR A N 1
ATOM 809 C CA . THR A 1 99 ? -20.193 -7.709 13.982 1.00 87.94 99 THR A CA 1
ATOM 810 C C . THR A 1 99 ? -20.532 -7.810 12.484 1.00 87.94 99 THR A C 1
ATOM 812 O O . THR A 1 99 ? -20.846 -6.801 11.856 1.00 87.94 99 THR A O 1
ATOM 815 N N . GLY A 1 100 ? -20.396 -8.995 11.877 1.00 87.94 100 GLY A N 1
ATOM 816 C CA . GLY A 1 100 ? -20.695 -9.224 10.454 1.00 87.94 100 GLY A CA 1
ATOM 817 C C . GLY A 1 100 ? -19.487 -9.107 9.516 1.00 87.94 100 GLY A C 1
ATOM 818 O O . GLY A 1 100 ? -18.354 -8.897 9.952 1.00 87.94 100 GLY A O 1
ATOM 819 N N . GLN A 1 101 ? -19.701 -9.277 8.211 1.00 87.19 101 GLN A N 1
ATOM 820 C CA . GLN A 1 101 ? -18.621 -9.255 7.216 1.00 87.19 101 GLN A CA 1
ATOM 821 C C . GLN A 1 101 ? -18.049 -7.837 7.021 1.00 87.19 101 GLN A C 1
ATOM 823 O O . GLN A 1 101 ? -18.728 -6.837 7.250 1.00 87.19 101 GLN A O 1
ATOM 828 N N . LEU A 1 102 ? -16.770 -7.744 6.643 1.00 81.88 102 LEU A N 1
ATOM 829 C CA . LEU A 1 102 ? -16.139 -6.498 6.194 1.00 81.88 102 LEU A CA 1
ATOM 830 C C . LEU A 1 102 ? -16.081 -6.528 4.669 1.00 81.88 102 LEU A C 1
ATOM 832 O O . LEU A 1 102 ? -15.137 -7.064 4.087 1.00 81.88 102 LEU A O 1
ATOM 836 N N . THR A 1 103 ? -17.114 -5.996 4.029 1.00 74.00 103 THR A N 1
ATOM 837 C CA . THR A 1 103 ? -17.148 -5.813 2.579 1.00 74.00 103 THR A CA 1
ATOM 838 C C . THR A 1 103 ? -16.446 -4.508 2.217 1.00 74.00 103 THR A C 1
ATOM 840 O O . THR A 1 103 ? -16.726 -3.452 2.782 1.00 74.00 103 THR A O 1
ATOM 843 N N . SER A 1 104 ? -15.494 -4.580 1.287 1.00 58.09 104 SER A N 1
ATOM 844 C CA . SER A 1 104 ? -15.073 -3.397 0.537 1.00 58.09 104 SER A CA 1
ATOM 845 C C . SER A 1 104 ? -16.180 -3.112 -0.474 1.00 58.09 104 SER A C 1
ATOM 847 O O . SER A 1 104 ? -16.538 -4.028 -1.218 1.00 58.09 104 SER A O 1
ATOM 849 N N . LYS A 1 105 ? -16.754 -1.906 -0.437 1.00 52.69 105 LYS A N 1
ATOM 850 C CA . LYS A 1 105 ? -17.592 -1.422 -1.539 1.00 52.69 105 LYS A CA 1
ATOM 851 C C . LYS A 1 105 ? -16.764 -1.297 -2.811 1.00 52.69 105 LYS A C 1
ATOM 853 O O . LYS A 1 105 ? -15.545 -1.042 -2.672 1.00 52.69 105 LYS A O 1
#

Organism: Lygus hesperus (NCBI:txid30085)